Protein AF-A0A918MFJ0-F1 (afdb_monomer)

Structure (mmCIF, N/CA/C/O backbone):
data_AF-A0A918MFJ0-F1
#
_entry.id   AF-A0A918MFJ0-F1
#
loop_
_atom_site.group_PDB
_atom_site.id
_atom_site.type_symbol
_atom_site.label_atom_id
_atom_site.label_alt_id
_atom_site.label_comp_id
_atom_site.label_asym_id
_atom_site.label_entity_id
_atom_site.label_seq_id
_atom_site.pdbx_PDB_ins_code
_atom_site.Cartn_x
_atom_site.Cartn_y
_atom_site.Cartn_z
_atom_site.occupancy
_atom_site.B_iso_or_equiv
_atom_site.auth_seq_id
_atom_site.auth_comp_id
_atom_site.auth_asym_id
_atom_site.auth_atom_id
_atom_site.pdbx_PDB_model_num
ATOM 1 N N . MET A 1 1 ? -6.366 -0.861 -4.813 1.00 78.69 1 MET A N 1
ATOM 2 C CA . MET A 1 1 ? -4.993 -0.607 -5.307 1.00 78.69 1 MET A CA 1
ATOM 3 C C . MET A 1 1 ? -4.973 0.609 -6.221 1.00 78.69 1 MET A C 1
ATOM 5 O O . MET A 1 1 ? -5.954 0.840 -6.922 1.00 78.69 1 MET A O 1
ATOM 9 N N . LEU A 1 2 ? -3.880 1.378 -6.210 1.00 81.62 2 LEU A N 1
ATOM 10 C CA . LEU A 1 2 ? -3.675 2.501 -7.132 1.00 81.62 2 LEU A CA 1
ATOM 11 C C . LEU A 1 2 ? -3.249 1.986 -8.513 1.00 81.62 2 LEU A C 1
ATOM 13 O O . LEU A 1 2 ? -2.494 1.024 -8.611 1.00 81.62 2 LEU A O 1
ATOM 17 N N . LYS A 1 3 ? -3.716 2.637 -9.582 1.00 83.88 3 LYS A N 1
ATOM 18 C CA . LYS A 1 3 ? -3.255 2.356 -10.949 1.00 83.88 3 LYS A CA 1
ATOM 19 C C . LYS A 1 3 ? -1.972 3.139 -11.210 1.00 83.88 3 LYS A C 1
ATOM 21 O O . LYS A 1 3 ? -2.021 4.366 -11.317 1.00 83.88 3 LYS A O 1
ATOM 26 N N . THR A 1 4 ? -0.851 2.435 -11.319 1.00 83.06 4 THR A N 1
ATOM 27 C CA . THR A 1 4 ? 0.476 3.009 -11.569 1.00 83.06 4 THR A CA 1
ATOM 28 C C . THR A 1 4 ? 1.122 2.372 -12.805 1.00 83.06 4 THR A C 1
ATOM 30 O O . THR A 1 4 ? 0.832 1.221 -13.137 1.00 83.06 4 THR A O 1
ATOM 33 N N . PRO A 1 5 ? 1.961 3.114 -13.549 1.00 84.44 5 PRO A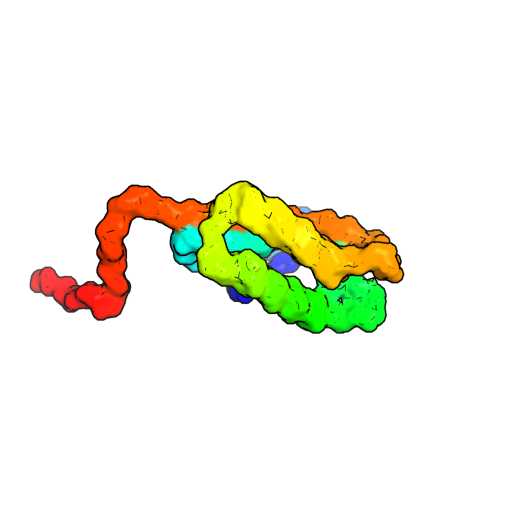 N 1
ATOM 34 C CA . PRO A 1 5 ? 2.731 2.555 -14.647 1.00 84.44 5 PRO A CA 1
ATOM 35 C C . PRO A 1 5 ? 3.782 1.580 -14.111 1.00 84.44 5 PRO A C 1
ATOM 37 O O . PRO A 1 5 ? 4.475 1.878 -13.143 1.00 84.44 5 PRO A O 1
ATOM 40 N N . VAL A 1 6 ? 3.932 0.442 -14.787 1.00 84.06 6 VAL A N 1
ATOM 41 C CA . VAL A 1 6 ? 5.018 -0.509 -14.515 1.00 84.06 6 VAL A CA 1
ATOM 42 C C . VAL A 1 6 ? 6.337 0.075 -15.031 1.00 84.06 6 VAL A C 1
ATOM 44 O O . VAL A 1 6 ? 6.368 0.695 -16.104 1.00 84.06 6 VAL A O 1
ATOM 47 N N . GLY A 1 7 ? 7.403 -0.111 -14.255 1.00 84.12 7 GLY A N 1
ATOM 48 C CA . GLY A 1 7 ? 8.772 0.289 -14.572 1.00 84.12 7 GLY A CA 1
ATOM 49 C C . GLY A 1 7 ? 9.765 -0.826 -14.245 1.00 84.12 7 GLY A C 1
ATOM 50 O O . GLY A 1 7 ? 9.402 -1.821 -13.621 1.00 84.12 7 GLY A O 1
ATOM 51 N N . VAL A 1 8 ? 11.009 -0.661 -14.693 1.00 87.00 8 VAL A N 1
ATOM 52 C CA . VAL A 1 8 ? 12.111 -1.592 -14.400 1.00 87.00 8 VAL A CA 1
ATOM 53 C C . VAL A 1 8 ? 12.868 -1.161 -13.139 1.00 87.00 8 VAL A C 1
ATOM 55 O O . VAL A 1 8 ? 12.852 0.030 -12.817 1.00 87.00 8 VAL A O 1
ATOM 58 N N . PRO A 1 9 ? 13.554 -2.079 -12.434 1.00 86.19 9 PRO A N 1
ATOM 59 C CA . PRO A 1 9 ? 14.449 -1.715 -11.341 1.00 86.19 9 PRO A CA 1
ATOM 60 C C . PRO A 1 9 ? 15.539 -0.722 -11.765 1.00 86.19 9 PRO A C 1
ATOM 62 O O . PRO A 1 9 ? 15.950 -0.655 -12.928 1.00 86.19 9 PRO A O 1
ATOM 65 N N . LEU A 1 10 ? 16.039 0.043 -10.794 1.00 85.31 10 LEU A N 1
ATOM 66 C CA . LEU A 1 10 ? 17.189 0.923 -10.998 1.00 85.31 10 LEU A CA 1
ATOM 67 C C . LEU A 1 10 ? 18.410 0.098 -11.445 1.00 85.31 10 LEU A C 1
ATOM 69 O O . LEU A 1 10 ? 18.631 -1.005 -10.958 1.00 85.31 10 LEU A O 1
ATOM 73 N N . GLY A 1 11 ? 19.203 0.635 -12.375 1.00 81.88 11 GLY A N 1
ATOM 74 C CA . GLY A 1 11 ? 20.403 -0.033 -12.901 1.00 81.88 11 GLY A CA 1
ATOM 75 C C . GLY A 1 11 ? 20.175 -0.971 -14.093 1.00 81.88 11 GLY A C 1
ATOM 76 O O . GLY A 1 11 ? 21.149 -1.431 -14.676 1.00 81.88 11 GLY A O 1
ATOM 77 N N . VAL A 1 12 ? 18.922 -1.215 -14.501 1.00 83.12 12 VAL A N 1
ATOM 78 C CA . VAL A 1 12 ? 18.598 -2.012 -15.706 1.00 83.12 12 VAL A CA 1
ATOM 79 C C . VAL A 1 12 ? 18.775 -1.214 -17.004 1.00 83.12 12 VAL A C 1
ATOM 81 O O . VAL A 1 12 ? 19.042 -1.789 -18.055 1.00 83.12 12 VAL A O 1
ATOM 84 N N . ASN A 1 13 ? 18.620 0.110 -16.949 1.00 80.81 13 ASN A N 1
ATOM 85 C CA . ASN A 1 13 ? 18.749 0.964 -18.129 1.00 80.81 13 ASN A CA 1
ATOM 86 C C . ASN A 1 13 ? 20.221 1.109 -18.543 1.00 80.81 13 ASN A C 1
ATOM 88 O O . ASN A 1 13 ? 21.064 1.460 -17.718 1.00 80.81 13 ASN A O 1
ATOM 92 N N . ASP A 1 14 ? 20.504 0.880 -19.827 1.00 74.62 14 ASP A N 1
ATOM 93 C CA . ASP A 1 14 ? 21.848 0.962 -20.394 1.00 74.62 14 ASP A CA 1
ATOM 94 C C . ASP A 1 14 ? 22.298 2.436 -20.509 1.00 74.62 14 ASP A C 1
ATOM 96 O O . ASP A 1 14 ? 21.574 3.251 -21.100 1.00 74.62 14 ASP A O 1
ATOM 100 N N . PRO A 1 15 ? 23.491 2.810 -20.000 1.00 63.31 15 PRO A N 1
ATOM 101 C CA . PRO A 1 15 ? 24.072 4.135 -20.224 1.00 63.31 15 PRO A CA 1
ATOM 102 C C . PRO A 1 15 ? 24.272 4.496 -21.709 1.00 63.31 15 PRO A C 1
ATOM 104 O O . PRO A 1 15 ? 24.341 5.681 -22.032 1.00 63.31 15 PRO A O 1
ATOM 107 N N . CYS A 1 16 ? 24.326 3.521 -22.624 1.00 68.88 16 CYS A N 1
ATOM 108 C CA . CYS A 1 16 ? 24.401 3.731 -24.073 1.00 68.88 16 CYS A CA 1
ATOM 109 C C . CYS A 1 16 ? 23.048 4.057 -24.743 1.00 68.88 16 CYS A C 1
ATOM 111 O O . CYS A 1 16 ? 23.003 4.229 -25.961 1.00 68.88 16 CYS A O 1
ATOM 113 N N . GLY A 1 17 ? 21.963 4.221 -23.974 1.00 57.59 17 GLY A N 1
ATOM 114 C CA . GLY A 1 17 ? 20.736 4.887 -24.437 1.00 57.59 17 GLY A CA 1
ATOM 115 C C . GLY A 1 17 ? 19.527 3.984 -24.695 1.00 57.59 17 GLY A C 1
ATOM 116 O O . GLY A 1 17 ? 18.478 4.486 -25.096 1.00 57.59 17 GLY A O 1
ATOM 117 N N . ALA A 1 18 ? 19.625 2.679 -24.432 1.00 66.88 18 ALA A N 1
ATOM 118 C CA . ALA A 1 18 ? 18.471 1.783 -24.411 1.00 66.88 18 ALA A CA 1
ATOM 119 C C . ALA A 1 18 ? 17.943 1.658 -22.971 1.00 66.88 18 ALA A C 1
ATOM 121 O O . ALA A 1 18 ? 18.538 0.989 -22.129 1.00 66.88 18 ALA A O 1
ATOM 122 N N . GLY A 1 19 ? 16.824 2.318 -22.664 1.00 72.44 19 GLY A N 1
ATOM 123 C CA . GLY A 1 19 ? 16.239 2.273 -21.325 1.00 72.44 19 GLY A CA 1
ATOM 124 C C . GLY A 1 19 ? 14.738 2.536 -21.306 1.00 72.44 19 GLY A C 1
ATOM 125 O O . GLY A 1 19 ? 14.198 3.244 -22.155 1.00 72.44 19 GLY A O 1
ATOM 126 N N . VAL A 1 20 ? 14.058 1.965 -20.315 1.00 80.88 20 VAL A N 1
ATOM 127 C CA . VAL A 1 20 ? 12.644 2.232 -20.040 1.00 80.88 20 VAL A CA 1
ATOM 128 C C . VAL A 1 20 ? 12.555 3.493 -19.173 1.00 80.88 20 VAL A C 1
ATOM 130 O O . VAL A 1 20 ? 13.172 3.537 -18.104 1.00 80.88 20 VAL A O 1
ATOM 133 N N . PRO A 1 21 ? 11.805 4.533 -19.584 1.00 82.00 21 PRO A N 1
ATOM 134 C CA . PRO A 1 21 ? 11.690 5.752 -18.795 1.00 82.00 21 PRO A CA 1
ATOM 135 C C . PRO A 1 21 ? 10.927 5.496 -17.491 1.00 82.00 21 PRO A C 1
ATOM 137 O O . PRO A 1 21 ? 9.874 4.851 -17.487 1.00 82.00 21 PRO A O 1
ATOM 140 N N . PHE A 1 22 ? 11.415 6.070 -16.390 1.00 85.75 22 PHE A N 1
ATOM 141 C CA . PHE A 1 22 ? 10.664 6.127 -15.138 1.00 85.75 22 PHE A CA 1
ATOM 142 C C . PHE A 1 22 ? 9.490 7.089 -15.300 1.00 85.75 22 PHE A C 1
ATOM 144 O O . PHE A 1 22 ? 9.671 8.269 -15.599 1.00 85.75 22 PHE A O 1
ATOM 151 N N . ARG A 1 23 ? 8.269 6.577 -15.132 1.00 88.06 23 ARG A N 1
ATOM 152 C CA . ARG A 1 23 ? 7.040 7.359 -15.289 1.00 88.06 23 ARG A CA 1
ATOM 153 C C . ARG A 1 23 ? 6.436 7.681 -13.936 1.00 88.06 23 ARG A C 1
ATOM 155 O O . ARG A 1 23 ? 6.288 6.806 -13.091 1.00 88.06 23 ARG A O 1
ATOM 162 N N . GLN A 1 24 ? 6.013 8.926 -13.783 1.00 89.31 24 GLN A N 1
ATOM 163 C CA . GLN A 1 24 ? 5.226 9.359 -12.640 1.00 89.31 24 GLN A CA 1
ATOM 164 C C . GLN A 1 24 ? 3.739 9.063 -12.873 1.00 89.31 24 GLN A C 1
ATOM 166 O O . GLN A 1 24 ? 3.237 9.185 -13.991 1.00 89.31 24 GLN A O 1
ATOM 171 N N . ALA A 1 25 ? 3.026 8.720 -11.801 1.00 89.12 25 ALA A N 1
ATOM 172 C CA . ALA A 1 25 ? 1.570 8.730 -11.760 1.00 89.12 25 ALA A CA 1
ATOM 173 C C . ALA A 1 25 ? 1.082 9.668 -10.661 1.00 89.12 25 ALA A C 1
ATOM 175 O O . ALA A 1 25 ? 1.698 9.785 -9.603 1.00 89.12 25 ALA A O 1
ATOM 176 N N . THR A 1 26 ? -0.054 10.305 -10.912 1.00 91.38 26 THR A N 1
ATOM 177 C CA . THR A 1 26 ? -0.744 11.148 -9.940 1.00 91.38 26 THR A CA 1
ATOM 178 C C . THR A 1 26 ? -2.185 10.674 -9.855 1.00 91.38 26 THR A C 1
ATOM 180 O O . THR A 1 26 ? -2.830 10.459 -10.879 1.00 91.38 26 THR A O 1
ATOM 183 N N . GLN A 1 27 ? -2.671 10.468 -8.633 1.00 89.75 27 GLN A N 1
ATOM 184 C CA . GLN A 1 27 ? -4.037 10.036 -8.359 1.00 89.75 27 GLN A CA 1
ATOM 185 C C . GLN A 1 27 ? -4.627 10.930 -7.268 1.00 89.75 27 GLN A C 1
ATOM 187 O O . GLN A 1 27 ? -3.933 11.203 -6.284 1.00 89.75 27 GLN A O 1
ATOM 192 N N . PRO A 1 28 ? -5.880 11.394 -7.413 1.00 89.50 28 PRO A N 1
ATOM 193 C CA . PRO A 1 28 ? -6.556 12.088 -6.330 1.00 89.50 28 PRO A CA 1
ATOM 194 C C . PRO A 1 28 ? -6.778 11.112 -5.172 1.00 89.50 28 PRO A C 1
ATOM 196 O O . PRO A 1 28 ? -7.257 9.995 -5.376 1.00 89.50 28 PRO A O 1
ATOM 199 N N . VAL A 1 29 ? -6.442 11.538 -3.955 1.00 87.88 29 VAL A N 1
ATOM 200 C CA . VAL A 1 29 ? -6.685 10.756 -2.739 1.00 87.88 29 VAL A CA 1
ATOM 201 C C . VAL A 1 29 ? -7.649 11.538 -1.846 1.00 87.88 29 VAL A C 1
ATOM 203 O O . VAL A 1 29 ? -7.352 12.688 -1.514 1.00 87.88 29 VAL A O 1
ATOM 206 N N . PRO A 1 30 ? -8.806 10.963 -1.469 1.00 88.25 30 PRO A N 1
ATOM 207 C CA . PRO A 1 30 ? -9.757 11.641 -0.597 1.00 88.25 30 PRO A CA 1
ATOM 208 C C . PRO A 1 30 ? -9.134 11.994 0.761 1.00 88.25 30 PRO A C 1
ATOM 210 O O . PRO A 1 30 ? -8.334 11.210 1.287 1.00 88.25 30 PRO A O 1
ATOM 213 N N . PRO A 1 31 ? -9.518 13.118 1.383 1.00 88.81 31 PRO A N 1
ATOM 214 C CA . PRO A 1 31 ? -9.110 13.404 2.749 1.00 88.81 31 PRO A CA 1
ATOM 215 C C . PRO A 1 31 ? -9.557 12.316 3.728 1.00 88.81 31 PRO A C 1
ATOM 217 O O . PRO A 1 31 ? -10.589 11.680 3.522 1.00 88.81 31 PRO A O 1
ATOM 220 N N . GLY A 1 32 ? -8.781 12.095 4.789 1.00 88.19 32 GLY A N 1
ATOM 221 C CA . GLY A 1 32 ? -9.046 11.021 5.750 1.00 88.19 32 GLY A CA 1
ATOM 222 C C . GLY A 1 32 ? -8.655 9.623 5.263 1.00 88.19 32 GLY A C 1
ATOM 223 O O . GLY A 1 32 ? -8.826 8.666 6.010 1.00 88.19 32 GLY A O 1
ATOM 224 N N . SER A 1 33 ? -8.132 9.484 4.039 1.00 90.19 33 SER A N 1
ATOM 225 C CA . SER A 1 33 ? -7.620 8.201 3.544 1.00 90.19 33 SER A CA 1
ATOM 226 C C . SER A 1 33 ? -6.291 7.834 4.201 1.00 90.19 33 SER A C 1
ATOM 228 O O . SER A 1 33 ? -5.501 8.707 4.557 1.00 90.19 33 SER A O 1
ATOM 230 N N . THR A 1 34 ? -5.996 6.538 4.248 1.00 92.75 34 THR A N 1
ATOM 231 C CA . THR A 1 34 ? -4.677 6.015 4.622 1.00 92.75 34 THR A CA 1
ATOM 232 C C . THR A 1 34 ? -4.018 5.371 3.407 1.00 92.75 34 THR A C 1
ATOM 234 O O . THR A 1 34 ? -4.635 4.556 2.721 1.00 92.75 34 THR A O 1
ATOM 237 N N . LEU A 1 35 ? -2.760 5.721 3.143 1.00 92.81 35 LEU A N 1
ATOM 238 C CA . LEU A 1 35 ? -1.927 5.091 2.124 1.00 92.81 35 LEU A CA 1
ATOM 239 C C . LEU A 1 35 ? -1.011 4.052 2.779 1.00 92.81 35 LEU A C 1
ATOM 241 O O . LEU A 1 35 ? -0.299 4.378 3.723 1.00 92.81 35 LEU A O 1
ATOM 245 N N . ALA A 1 36 ? -1.017 2.827 2.254 1.00 94.25 36 ALA A N 1
ATOM 246 C CA . ALA A 1 36 ? -0.098 1.765 2.649 1.00 94.25 36 ALA A CA 1
ATOM 247 C C . ALA A 1 36 ? 0.923 1.513 1.532 1.00 94.25 36 ALA A C 1
ATOM 249 O O . ALA A 1 36 ? 0.541 1.283 0.382 1.00 94.25 36 ALA A O 1
ATOM 250 N N . ILE A 1 37 ? 2.208 1.559 1.876 1.00 93.81 37 ILE A N 1
ATOM 251 C CA . ILE A 1 37 ? 3.342 1.258 0.996 1.00 93.81 37 ILE A CA 1
ATOM 252 C C . ILE A 1 37 ? 4.114 0.114 1.644 1.00 93.81 37 ILE A C 1
ATOM 254 O O . ILE A 1 37 ? 4.421 0.180 2.832 1.00 93.81 37 ILE A O 1
ATOM 258 N N . TYR A 1 38 ? 4.402 -0.937 0.884 1.00 93.81 38 TYR A N 1
ATOM 259 C CA . TYR A 1 38 ? 5.041 -2.140 1.403 1.00 93.81 38 TYR A CA 1
ATOM 260 C C . TYR A 1 38 ? 6.019 -2.740 0.392 1.00 93.81 38 TYR A C 1
ATOM 262 O O . TYR A 1 38 ? 5.880 -2.508 -0.811 1.00 93.81 38 TYR A O 1
ATOM 270 N N . THR A 1 39 ? 7.000 -3.492 0.893 1.00 92.25 39 THR A N 1
ATOM 271 C CA . THR A 1 39 ? 7.869 -4.356 0.079 1.00 92.25 39 THR A CA 1
ATOM 272 C C . THR A 1 39 ? 7.216 -5.715 -0.154 1.00 92.25 39 THR A C 1
ATOM 274 O O . THR A 1 39 ? 6.365 -6.152 0.622 1.00 92.25 39 THR A O 1
ATOM 277 N N . ASP A 1 40 ? 7.609 -6.383 -1.233 1.00 90.12 40 ASP A N 1
ATOM 278 C CA . ASP A 1 40 ? 7.181 -7.741 -1.585 1.00 90.12 40 ASP A CA 1
ATOM 279 C C . ASP A 1 40 ? 7.380 -8.746 -0.445 1.00 90.12 40 ASP A C 1
ATOM 281 O O . ASP A 1 40 ? 6.467 -9.529 -0.200 1.00 90.12 40 ASP A O 1
ATOM 285 N N . GLY A 1 41 ? 8.448 -8.629 0.349 1.00 90.88 41 GLY A N 1
ATOM 286 C CA . GLY A 1 41 ? 8.666 -9.457 1.543 1.00 90.88 41 GLY A CA 1
ATOM 287 C C . GLY A 1 41 ? 7.503 -9.471 2.552 1.00 90.88 41 GLY A C 1
ATOM 288 O O . GLY A 1 41 ? 7.382 -10.405 3.337 1.00 90.88 41 GLY A O 1
ATOM 289 N N . LEU A 1 42 ? 6.595 -8.482 2.537 1.00 90.69 42 LEU A N 1
ATOM 290 C CA . LEU A 1 42 ? 5.383 -8.507 3.373 1.00 90.69 42 LEU A CA 1
ATOM 291 C C . LEU A 1 42 ? 4.339 -9.537 2.897 1.00 90.69 42 LEU A C 1
ATOM 293 O O . LEU A 1 42 ? 3.533 -10.023 3.694 1.00 90.69 42 LEU A O 1
ATOM 297 N N . VAL A 1 43 ? 4.292 -9.811 1.593 1.00 91.00 43 VAL A N 1
ATOM 298 C CA . VAL A 1 43 ? 3.274 -10.658 0.950 1.00 91.00 43 VAL A CA 1
ATOM 299 C C . VAL A 1 43 ? 3.856 -11.941 0.357 1.00 91.00 43 VAL A C 1
ATOM 301 O O . VAL A 1 43 ? 3.124 -12.921 0.216 1.00 91.00 43 VAL A O 1
ATOM 304 N N . GLU A 1 44 ? 5.149 -11.969 0.048 1.00 88.19 44 GLU A N 1
ATOM 305 C CA . GLU A 1 44 ? 5.864 -13.138 -0.451 1.00 88.19 44 GLU A CA 1
ATOM 306 C C . GLU A 1 44 ? 6.189 -14.091 0.696 1.00 88.19 44 GLU A C 1
ATOM 308 O O . GLU A 1 44 ? 7.183 -13.969 1.403 1.00 88.19 44 GLU A O 1
ATOM 313 N N . ARG A 1 45 ? 5.301 -15.072 0.884 1.00 81.88 45 ARG A N 1
ATOM 314 C CA . ARG A 1 45 ? 5.454 -16.110 1.900 1.00 81.88 45 ARG A CA 1
ATOM 315 C C . ARG A 1 45 ? 5.631 -17.485 1.256 1.00 81.88 45 ARG A C 1
ATOM 317 O O . ARG A 1 45 ? 4.771 -17.889 0.463 1.00 81.88 45 ARG A O 1
ATOM 324 N N . PRO A 1 46 ? 6.639 -18.276 1.673 1.00 80.00 46 PRO A N 1
ATOM 325 C CA . PRO A 1 46 ? 6.798 -19.646 1.203 1.00 80.00 46 PRO A CA 1
ATOM 326 C C . PRO A 1 46 ? 5.519 -20.475 1.399 1.00 80.00 46 PRO A C 1
ATOM 328 O O . PRO A 1 46 ? 4.954 -20.544 2.493 1.00 80.00 46 PRO A O 1
ATOM 331 N N . GLY A 1 47 ? 5.048 -21.105 0.321 1.00 81.19 47 GLY A N 1
ATOM 332 C CA . GLY A 1 47 ? 3.870 -21.978 0.339 1.00 81.19 47 GLY A CA 1
ATOM 333 C C . GLY A 1 47 ? 2.511 -21.269 0.314 1.00 81.19 47 GLY A C 1
ATOM 334 O O . GLY A 1 47 ? 1.493 -21.943 0.457 1.00 81.19 47 GLY A O 1
ATOM 335 N N . THR A 1 48 ? 2.459 -19.944 0.122 1.00 83.12 48 THR A N 1
ATOM 336 C CA . THR A 1 48 ? 1.202 -19.194 -0.058 1.00 83.12 48 THR A CA 1
ATOM 337 C C . THR A 1 48 ? 1.212 -18.440 -1.386 1.00 83.12 48 THR A C 1
ATOM 339 O O . THR A 1 48 ? 2.241 -17.912 -1.792 1.00 83.12 48 THR A O 1
ATOM 342 N N . ALA A 1 49 ? 0.068 -18.381 -2.071 1.00 88.38 49 ALA A N 1
ATOM 343 C CA . ALA A 1 49 ? -0.071 -17.555 -3.269 1.00 88.38 49 ALA A CA 1
ATOM 344 C C . ALA A 1 49 ? 0.006 -16.062 -2.910 1.00 88.38 49 ALA A C 1
ATOM 346 O O . ALA A 1 49 ? -0.642 -15.620 -1.954 1.00 88.38 49 ALA A O 1
ATOM 347 N N . ILE A 1 50 ? 0.750 -15.287 -3.701 1.00 88.62 50 ILE A N 1
ATOM 348 C CA . ILE A 1 50 ? 0.960 -13.848 -3.482 1.00 88.62 50 ILE A CA 1
ATOM 349 C C . ILE A 1 50 ? -0.382 -13.108 -3.493 1.00 88.62 50 ILE A C 1
ATOM 351 O O . ILE A 1 50 ? -0.651 -12.270 -2.634 1.00 88.62 50 ILE A O 1
ATOM 355 N N . GLU A 1 51 ? -1.283 -13.477 -4.400 1.00 92.00 51 GLU A N 1
ATOM 356 C CA . GLU A 1 51 ? -2.617 -12.892 -4.521 1.00 92.00 51 GLU A CA 1
ATOM 357 C C . GLU A 1 51 ? -3.437 -13.086 -3.240 1.00 92.00 51 GLU A C 1
ATOM 359 O O . GLU A 1 51 ? -4.113 -12.163 -2.790 1.00 92.00 51 GLU A O 1
ATOM 364 N N . ALA A 1 52 ? -3.333 -14.255 -2.600 1.00 91.06 52 ALA A N 1
ATOM 365 C CA . ALA A 1 52 ? -4.041 -14.540 -1.353 1.00 91.06 52 ALA A CA 1
ATOM 366 C C . ALA A 1 52 ? -3.515 -13.693 -0.179 1.00 91.06 52 ALA A C 1
ATOM 368 O O . ALA A 1 52 ? -4.289 -13.284 0.695 1.00 91.06 52 ALA A O 1
ATOM 369 N N . GLN A 1 53 ? -2.211 -13.404 -0.165 1.00 91.62 53 GLN A N 1
ATOM 370 C CA . GLN A 1 53 ? -1.582 -12.528 0.825 1.00 91.62 53 GLN A CA 1
ATOM 371 C C . GLN A 1 53 ? -1.948 -11.058 0.590 1.00 91.62 53 GLN A C 1
ATOM 373 O O . GLN A 1 53 ? -2.320 -10.370 1.540 1.00 91.62 53 GLN A O 1
ATOM 378 N N . ILE A 1 54 ? -1.958 -10.592 -0.664 1.00 93.56 54 ILE A N 1
ATOM 379 C CA . ILE A 1 54 ? -2.429 -9.244 -1.031 1.00 93.56 54 ILE A CA 1
ATOM 380 C C . ILE A 1 54 ? -3.898 -9.053 -0.632 1.00 93.56 54 ILE A C 1
ATOM 382 O O . ILE A 1 54 ? -4.270 -8.028 -0.060 1.00 93.56 54 ILE A O 1
ATOM 386 N N . ASP A 1 55 ? -4.736 -10.054 -0.877 1.00 93.81 55 ASP A N 1
ATOM 387 C CA . ASP A 1 55 ? -6.136 -10.049 -0.468 1.00 93.81 55 ASP A CA 1
ATOM 388 C C . ASP A 1 55 ? -6.296 -9.969 1.059 1.00 93.81 55 ASP A C 1
ATOM 390 O O . ASP A 1 55 ? -7.169 -9.269 1.579 1.00 93.81 55 ASP A O 1
ATOM 394 N N . THR A 1 56 ? -5.448 -10.682 1.798 1.00 93.25 56 THR A N 1
ATOM 395 C CA . THR A 1 56 ? -5.443 -10.673 3.267 1.00 93.25 56 THR A CA 1
ATOM 396 C C . THR A 1 56 ? -4.977 -9.328 3.817 1.00 93.25 56 THR A C 1
ATOM 398 O O . THR A 1 56 ? -5.618 -8.791 4.724 1.00 93.25 56 THR A O 1
ATOM 401 N N . LEU A 1 57 ? -3.938 -8.736 3.223 1.00 93.69 57 LEU A N 1
ATOM 402 C CA . LEU A 1 57 ? -3.489 -7.371 3.497 1.00 93.69 57 LEU A CA 1
ATOM 403 C C . LEU A 1 57 ? -4.642 -6.376 3.294 1.00 93.69 57 LEU A C 1
ATOM 405 O O . LEU A 1 57 ? -4.958 -5.604 4.200 1.00 93.69 57 LEU A O 1
ATOM 409 N N . ALA A 1 58 ? -5.313 -6.430 2.138 1.00 93.44 58 ALA A N 1
ATOM 410 C CA . ALA A 1 58 ? -6.404 -5.519 1.796 1.00 93.44 58 ALA A CA 1
ATOM 411 C C . ALA A 1 58 ? -7.590 -5.631 2.768 1.00 93.44 58 ALA A C 1
ATOM 413 O O . ALA A 1 58 ? -8.092 -4.613 3.245 1.00 93.44 58 ALA A O 1
ATOM 414 N N . ARG A 1 59 ? -8.009 -6.857 3.113 1.00 94.50 59 ARG A N 1
ATOM 415 C CA . ARG A 1 59 ? -9.087 -7.099 4.090 1.00 94.50 59 ARG A CA 1
ATOM 416 C C . ARG A 1 59 ? -8.724 -6.615 5.492 1.00 94.50 59 ARG A C 1
ATOM 418 O O . ARG A 1 59 ? -9.570 -6.048 6.180 1.00 94.50 59 ARG A O 1
ATOM 425 N N . THR A 1 60 ? -7.480 -6.827 5.913 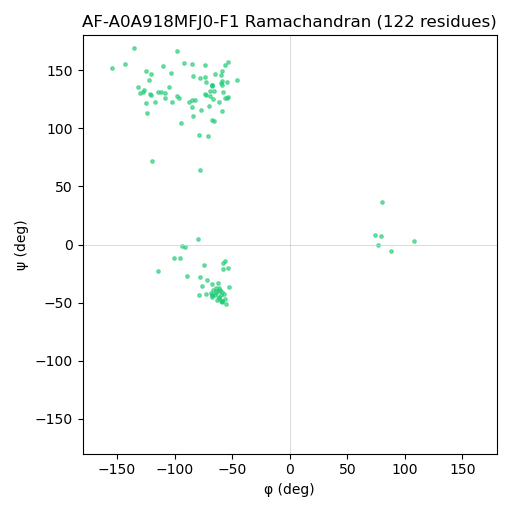1.00 94.38 60 THR A N 1
ATOM 426 C CA . THR A 1 60 ? -7.008 -6.408 7.239 1.00 94.38 60 THR A CA 1
ATOM 427 C C . THR A 1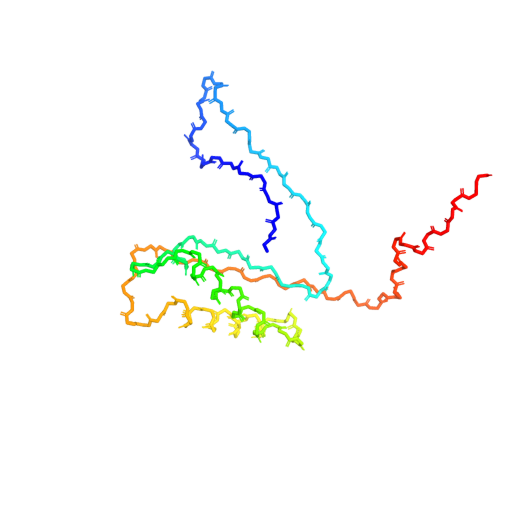 60 ? -6.964 -4.887 7.343 1.00 94.38 60 THR A C 1
ATOM 429 O O . THR A 1 60 ? -7.453 -4.338 8.325 1.00 94.38 60 THR A O 1
ATOM 432 N N . LEU A 1 61 ? -6.463 -4.201 6.309 1.00 93.44 61 LEU A N 1
ATOM 433 C CA . LEU A 1 61 ? -6.486 -2.738 6.221 1.00 93.44 61 LEU A CA 1
ATOM 434 C C . LEU A 1 61 ? -7.912 -2.182 6.275 1.00 93.44 61 LEU A C 1
ATOM 436 O O . LEU A 1 61 ? -8.175 -1.281 7.069 1.00 93.44 61 LEU A O 1
ATOM 440 N N . ASP A 1 62 ? -8.831 -2.730 5.471 1.00 91.94 62 ASP A N 1
ATOM 441 C CA . ASP A 1 62 ? -10.232 -2.292 5.464 1.00 91.94 62 ASP A CA 1
ATOM 442 C C . ASP A 1 62 ? -10.859 -2.459 6.852 1.00 91.94 62 ASP A C 1
ATOM 444 O O . ASP A 1 62 ? -11.399 -1.509 7.410 1.00 91.94 62 ASP A O 1
ATOM 448 N N . SER A 1 63 ? -10.700 -3.633 7.470 1.00 92.19 63 SER A N 1
ATOM 449 C CA . SER A 1 63 ? -11.242 -3.894 8.805 1.00 92.19 63 SER A CA 1
ATOM 450 C C . SER A 1 63 ? -10.622 -3.018 9.895 1.00 92.19 63 SER A C 1
ATOM 452 O O . SER A 1 63 ? -11.328 -2.648 10.833 1.00 92.19 63 SER A O 1
ATOM 454 N N . ALA A 1 64 ? -9.321 -2.734 9.824 1.00 91.62 64 ALA A N 1
ATOM 455 C CA . ALA A 1 64 ? -8.605 -1.994 10.858 1.00 91.62 64 ALA A CA 1
ATOM 456 C C . ALA A 1 64 ? -8.893 -0.492 10.811 1.00 91.62 64 ALA A C 1
ATOM 458 O O . ALA A 1 64 ? -8.978 0.150 11.852 1.00 91.62 64 ALA A O 1
ATOM 459 N N . LEU A 1 65 ? -9.057 0.067 9.611 1.00 89.31 65 LEU A N 1
ATOM 460 C CA . LEU A 1 65 ? -9.198 1.509 9.406 1.00 89.31 65 LEU A CA 1
ATOM 461 C C . LEU A 1 65 ? -10.659 1.966 9.328 1.00 89.31 65 LEU A C 1
ATOM 463 O O . LEU A 1 65 ? -10.943 3.165 9.378 1.00 89.31 65 LEU A O 1
ATOM 467 N N . LYS A 1 66 ? -11.611 1.034 9.212 1.00 87.88 66 LYS A N 1
ATOM 468 C CA . LYS A 1 66 ? -13.031 1.357 9.061 1.00 87.88 66 LYS A CA 1
ATOM 469 C C . LYS A 1 66 ? -13.564 2.180 10.233 1.00 87.88 66 LYS A C 1
ATOM 471 O O . LYS A 1 66 ? -13.688 1.698 11.354 1.00 87.88 66 LYS A O 1
ATOM 476 N N . GLY A 1 67 ? -13.963 3.415 9.932 1.00 81.00 67 GLY A N 1
ATOM 477 C CA . GLY A 1 67 ? -14.580 4.326 10.900 1.00 81.00 67 GLY A CA 1
ATOM 478 C C . GLY A 1 67 ? -13.608 4.926 11.918 1.00 81.00 67 GLY A C 1
ATOM 479 O O . GLY A 1 67 ? -14.058 5.599 12.844 1.00 81.00 67 GLY A O 1
ATOM 480 N N . ILE A 1 68 ? -12.301 4.715 11.749 1.00 83.12 68 ILE A N 1
ATOM 481 C CA . ILE A 1 68 ? -11.264 5.255 12.629 1.00 83.12 68 ILE A CA 1
ATOM 482 C C . ILE A 1 68 ? -10.599 6.454 11.948 1.00 83.12 68 ILE A C 1
ATOM 484 O O . ILE A 1 68 ? -10.516 6.537 10.722 1.00 83.12 68 ILE A O 1
ATOM 488 N N . ARG A 1 69 ? -10.159 7.431 12.743 1.00 82.81 69 ARG A N 1
ATOM 489 C CA . ARG A 1 69 ? -9.364 8.552 12.236 1.00 82.81 69 ARG A CA 1
ATOM 490 C C . ARG A 1 69 ? -7.948 8.078 11.927 1.00 82.81 69 ARG A C 1
ATOM 492 O O . ARG A 1 69 ? -7.388 7.273 12.658 1.00 82.81 69 ARG A O 1
ATOM 499 N N . ALA A 1 70 ? -7.352 8.621 10.872 1.00 84.62 70 ALA A N 1
ATOM 500 C CA . ALA A 1 70 ? -5.961 8.355 10.527 1.00 84.62 70 ALA A CA 1
ATOM 501 C C . ALA A 1 70 ? -4.999 9.165 11.426 1.00 84.62 70 ALA A C 1
ATOM 503 O O . ALA A 1 70 ? -4.316 10.074 10.959 1.00 84.62 70 ALA A O 1
ATOM 504 N N . ASP A 1 71 ? -5.012 8.884 12.732 1.00 88.94 71 ASP A N 1
ATOM 505 C CA . ASP A 1 71 ? -4.057 9.408 13.713 1.00 88.94 71 ASP A CA 1
ATOM 506 C C . ASP A 1 71 ? -2.930 8.406 14.005 1.00 88.94 71 ASP A C 1
ATOM 508 O O . ASP A 1 71 ? -2.999 7.241 13.619 1.00 88.94 71 ASP A O 1
ATOM 512 N N . GLN A 1 72 ? -1.870 8.878 14.667 1.00 89.62 72 GLN A N 1
ATOM 513 C CA . GLN A 1 72 ? -0.657 8.090 14.896 1.00 89.62 72 GLN A CA 1
ATOM 514 C C . GLN A 1 72 ? -0.942 6.761 15.608 1.00 89.62 72 GLN A C 1
ATOM 516 O O . GLN A 1 72 ? -0.478 5.721 15.160 1.00 89.62 72 GLN A O 1
ATOM 521 N N . GLU A 1 73 ? -1.739 6.780 16.678 1.00 92.12 73 GLU A N 1
ATOM 522 C CA . GLU A 1 73 ? -2.044 5.580 17.465 1.00 92.12 73 GLU A CA 1
ATOM 523 C C . GLU A 1 73 ? -2.822 4.545 16.639 1.00 92.12 73 GLU A C 1
ATOM 525 O O . GLU A 1 73 ? -2.530 3.347 16.681 1.00 92.12 73 GLU A O 1
ATOM 530 N N . SER A 1 74 ? -3.786 5.005 15.838 1.00 91.44 74 SER A N 1
ATOM 531 C CA . SER A 1 74 ? -4.570 4.136 14.960 1.00 91.44 74 SER A CA 1
ATOM 532 C C . SER A 1 74 ? -3.714 3.520 13.854 1.00 91.44 74 SER A C 1
ATOM 534 O O . SER A 1 74 ? -3.888 2.342 13.525 1.00 91.44 74 SER A O 1
ATOM 536 N N . LEU A 1 75 ? -2.777 4.289 13.290 1.00 93.75 75 LEU A N 1
ATOM 537 C CA . LEU A 1 75 ? -1.832 3.796 12.288 1.00 93.75 75 LEU A CA 1
ATOM 538 C C . LEU A 1 75 ? -0.854 2.782 12.892 1.00 93.75 75 LEU A C 1
ATOM 540 O O . LEU A 1 75 ? -0.696 1.709 12.315 1.00 93.75 75 LEU A O 1
ATOM 544 N N . ASP A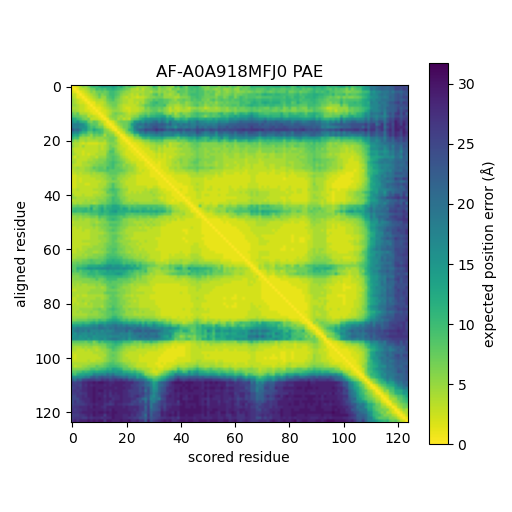 1 76 ? -0.284 3.056 14.067 1.00 94.62 76 ASP A N 1
ATOM 545 C CA . ASP A 1 76 ? 0.638 2.142 14.756 1.00 94.62 76 ASP A CA 1
ATOM 546 C C . ASP A 1 76 ? -0.054 0.812 15.090 1.00 94.62 76 ASP A C 1
ATOM 548 O O . ASP A 1 76 ? 0.442 -0.267 14.762 1.00 94.62 76 ASP A O 1
ATOM 552 N N . ARG A 1 77 ? -1.275 0.869 15.639 1.00 94.25 77 ARG A N 1
ATOM 553 C CA . ARG A 1 77 ? -2.073 -0.334 15.918 1.00 94.25 77 ARG A CA 1
ATOM 554 C C . ARG A 1 77 ? -2.406 -1.119 14.649 1.00 94.25 77 ARG A C 1
ATOM 556 O O . ARG A 1 77 ? -2.437 -2.351 14.674 1.00 94.25 77 ARG A O 1
ATOM 563 N N . THR A 1 78 ? -2.683 -0.419 13.551 1.00 94.94 78 THR A N 1
ATOM 564 C CA . THR A 1 78 ? -2.954 -1.047 12.253 1.00 94.94 78 THR A CA 1
ATOM 565 C C . THR A 1 78 ? -1.701 -1.725 11.708 1.00 94.94 78 THR A C 1
ATOM 567 O O . THR A 1 78 ? -1.789 -2.861 11.246 1.00 94.94 78 THR A O 1
ATOM 570 N N . ALA A 1 79 ? -0.536 -1.080 11.803 1.00 94.81 79 ALA A N 1
ATOM 571 C CA . ALA A 1 79 ? 0.738 -1.661 11.396 1.00 94.81 79 ALA A CA 1
ATOM 572 C C . ALA A 1 79 ? 1.035 -2.945 12.183 1.00 94.81 79 ALA A C 1
ATOM 574 O O . ALA A 1 79 ? 1.265 -3.991 11.577 1.00 94.81 79 ALA A O 1
ATOM 575 N N . ASP A 1 80 ? 0.907 -2.908 13.511 1.00 93.81 80 ASP A N 1
ATOM 576 C CA . ASP A 1 80 ? 1.077 -4.083 14.371 1.00 93.81 80 ASP A CA 1
ATOM 577 C C . ASP A 1 80 ? 0.137 -5.232 13.993 1.00 93.81 80 ASP A C 1
ATOM 579 O O . ASP A 1 80 ? 0.535 -6.400 13.986 1.00 93.81 80 ASP A O 1
ATOM 583 N N . LEU A 1 81 ? -1.127 -4.917 13.695 1.00 94.25 81 LEU A N 1
ATOM 584 C CA . LEU A 1 81 ? -2.109 -5.912 13.280 1.00 94.25 81 LEU A CA 1
ATOM 585 C C . LEU A 1 81 ? -1.734 -6.540 11.933 1.00 94.25 81 LEU A C 1
ATOM 587 O O . LEU A 1 81 ? -1.831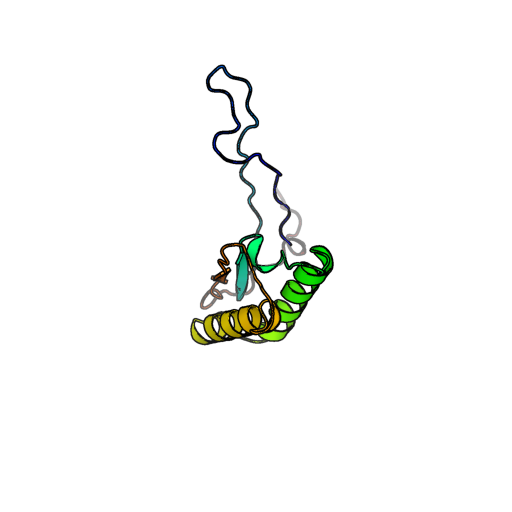 -7.759 11.792 1.00 94.25 81 LEU A O 1
ATOM 591 N N . LEU A 1 82 ? -1.293 -5.739 10.960 1.00 93.69 82 LEU A N 1
ATOM 592 C CA . LEU A 1 82 ? -0.878 -6.227 9.642 1.00 93.69 82 LEU A CA 1
ATOM 593 C C . LEU A 1 82 ? 0.335 -7.143 9.752 1.00 93.69 82 LEU A C 1
ATOM 595 O O . LEU A 1 82 ? 0.297 -8.251 9.222 1.00 93.69 82 LEU A O 1
ATOM 599 N N . ILE A 1 83 ? 1.358 -6.721 10.498 1.00 91.56 83 ILE A N 1
ATOM 600 C CA . ILE A 1 83 ? 2.563 -7.518 10.737 1.00 91.56 83 ILE A CA 1
ATOM 601 C C . ILE A 1 83 ? 2.197 -8.847 11.403 1.00 91.56 83 ILE A C 1
ATOM 603 O O . ILE A 1 83 ? 2.560 -9.900 10.893 1.00 91.56 83 ILE A O 1
ATOM 607 N N . LYS A 1 84 ? 1.393 -8.840 12.474 1.00 91.25 84 LYS A N 1
ATOM 608 C CA . LYS A 1 84 ? 0.965 -10.082 13.150 1.00 91.25 84 LYS A CA 1
ATOM 609 C C . LYS A 1 84 ? 0.133 -11.007 12.258 1.00 91.25 84 LYS A C 1
ATOM 611 O O . LYS A 1 84 ? 0.198 -12.223 12.421 1.00 91.25 84 LYS A O 1
ATOM 616 N N . THR A 1 85 ? -0.669 -10.442 11.356 1.00 91.25 85 THR A N 1
ATOM 617 C CA . THR A 1 85 ? -1.570 -11.208 10.482 1.00 91.25 85 THR A CA 1
ATOM 618 C C . THR A 1 85 ? -0.821 -11.830 9.304 1.00 91.25 85 THR A C 1
ATOM 620 O O . THR A 1 85 ? -1.054 -12.992 8.977 1.00 91.25 85 THR A O 1
ATOM 623 N N . LEU A 1 86 ? 0.080 -11.072 8.674 1.00 88.75 86 LEU A N 1
ATOM 624 C CA . LEU A 1 86 ? 0.792 -11.482 7.458 1.00 88.75 86 LEU A CA 1
ATOM 625 C C . LEU A 1 86 ? 2.095 -12.227 7.753 1.00 88.75 86 LEU A C 1
ATOM 627 O O . LEU A 1 86 ? 2.482 -13.101 6.975 1.00 88.75 86 LEU A O 1
ATOM 631 N N . LEU A 1 87 ? 2.704 -11.958 8.913 1.00 86.75 87 LEU A N 1
ATOM 632 C CA . LEU A 1 87 ? 3.928 -12.593 9.399 1.00 86.75 87 LEU A CA 1
ATOM 633 C C . LEU A 1 87 ? 3.684 -13.315 10.737 1.00 86.75 87 LEU A C 1
ATOM 635 O O . LEU A 1 87 ? 4.134 -12.859 11.793 1.00 86.75 87 LEU A O 1
ATOM 639 N N . PRO A 1 88 ? 2.969 -14.456 10.748 1.00 78.25 88 PRO A N 1
ATOM 640 C CA . PRO A 1 88 ? 2.845 -15.250 11.961 1.00 78.25 88 PRO A CA 1
ATOM 641 C C . PRO A 1 88 ? 4.231 -15.699 12.430 1.00 78.25 88 PRO A C 1
ATOM 643 O O . PRO A 1 88 ? 5.032 -16.158 11.620 1.00 78.25 88 PRO A O 1
ATOM 646 N N . ALA A 1 89 ? 4.485 -15.663 13.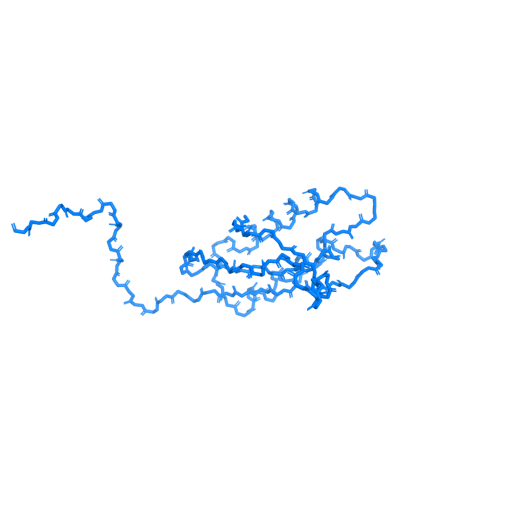739 1.00 69.88 89 ALA A N 1
ATOM 647 C CA . ALA A 1 89 ? 5.782 -16.013 14.338 1.00 69.88 89 ALA A CA 1
ATOM 648 C C . ALA A 1 89 ? 6.300 -17.429 13.996 1.00 69.88 89 ALA A C 1
ATOM 650 O O . ALA A 1 89 ? 7.458 -17.747 14.239 1.00 69.88 89 ALA A O 1
ATOM 651 N N . THR A 1 90 ? 5.442 -18.295 13.454 1.00 66.06 90 THR A N 1
ATOM 652 C CA . THR A 1 90 ? 5.772 -19.659 13.026 1.00 66.06 90 THR A CA 1
ATOM 653 C C . THR A 1 90 ? 6.213 -19.755 11.562 1.00 66.06 90 THR A C 1
ATOM 655 O O . THR A 1 90 ? 6.469 -20.858 11.086 1.00 66.06 90 THR A O 1
ATOM 658 N N . ALA A 1 91 ? 6.214 -18.651 10.813 1.00 65.88 91 ALA A N 1
ATOM 659 C CA . ALA A 1 91 ? 6.567 -18.621 9.400 1.00 65.88 91 ALA A CA 1
ATOM 660 C C . ALA A 1 91 ? 8.033 -18.217 9.216 1.00 65.88 91 ALA A C 1
ATOM 662 O O . ALA A 1 91 ? 8.443 -17.154 9.675 1.00 65.88 91 ALA A O 1
ATOM 663 N N . THR A 1 92 ? 8.802 -19.031 8.498 1.00 67.19 92 THR A N 1
ATOM 664 C CA . THR A 1 92 ? 10.095 -18.618 7.946 1.00 67.19 92 THR A CA 1
ATOM 665 C C . THR A 1 92 ? 9.854 -17.547 6.880 1.00 67.19 92 THR A C 1
ATOM 667 O O . THR A 1 92 ? 9.048 -17.764 5.972 1.00 67.19 92 THR A O 1
ATOM 670 N N . HIS A 1 93 ? 10.507 -16.396 7.023 1.00 69.56 93 HIS A N 1
ATOM 671 C CA . HIS A 1 93 ? 10.593 -15.346 6.006 1.00 69.56 93 HIS A CA 1
ATOM 672 C C . HIS A 1 93 ? 12.064 -15.132 5.685 1.00 69.56 93 HIS A C 1
ATOM 674 O O . HIS A 1 93 ? 12.861 -14.956 6.607 1.00 69.56 93 HIS A O 1
ATOM 680 N N . ASP A 1 94 ? 12.387 -15.161 4.396 1.00 71.69 94 ASP A N 1
ATOM 681 C CA . ASP A 1 94 ? 13.758 -15.006 3.909 1.00 71.69 94 ASP A CA 1
ATOM 682 C C . ASP A 1 94 ? 14.038 -13.581 3.390 1.00 71.69 94 ASP A C 1
ATOM 684 O O . ASP A 1 94 ? 15.203 -13.230 3.219 1.00 71.69 94 ASP A O 1
ATOM 688 N N . ASP A 1 95 ? 13.000 -12.749 3.211 1.00 82.19 95 ASP A N 1
ATOM 689 C CA . ASP A 1 95 ? 13.099 -11.388 2.664 1.00 82.19 95 ASP A CA 1
ATOM 690 C C . ASP A 1 95 ? 12.828 -10.280 3.693 1.00 82.19 95 ASP A C 1
ATOM 692 O O . ASP A 1 95 ? 12.086 -10.447 4.668 1.00 82.19 95 ASP A O 1
ATOM 696 N N . ASP A 1 96 ? 13.407 -9.104 3.435 1.00 88.94 96 ASP A N 1
ATOM 697 C CA . ASP A 1 96 ? 13.236 -7.911 4.259 1.00 88.94 96 ASP A CA 1
ATOM 698 C C . ASP A 1 96 ? 11.811 -7.343 4.156 1.00 88.94 96 ASP A C 1
ATOM 700 O O . ASP A 1 96 ? 11.298 -7.009 3.080 1.00 88.94 96 ASP A O 1
ATOM 704 N N . VAL A 1 97 ? 11.181 -7.137 5.314 1.00 90.62 97 VAL A N 1
ATOM 705 C CA . VAL A 1 97 ? 9.828 -6.583 5.389 1.00 90.62 97 VAL A CA 1
ATOM 706 C C . VAL A 1 97 ? 9.856 -5.117 5.782 1.00 90.62 97 VAL A C 1
ATOM 708 O O . VAL A 1 97 ? 10.312 -4.752 6.864 1.00 90.62 97 VAL A O 1
ATOM 711 N N . THR A 1 98 ? 9.278 -4.271 4.930 1.00 92.50 98 THR A N 1
ATOM 712 C CA . THR A 1 98 ? 9.013 -2.864 5.236 1.00 92.50 98 THR A CA 1
ATOM 713 C C . THR A 1 98 ? 7.545 -2.534 4.990 1.00 92.50 98 THR A C 1
ATOM 715 O O . THR A 1 98 ? 6.992 -2.853 3.939 1.00 92.50 98 THR A O 1
ATOM 718 N N . LEU A 1 99 ? 6.925 -1.849 5.954 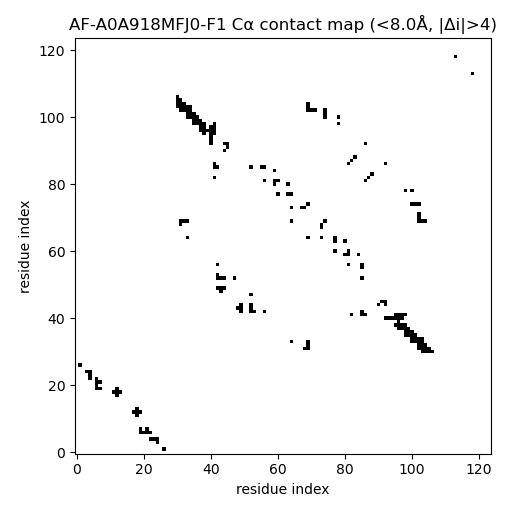1.00 94.88 99 LEU A N 1
ATOM 719 C CA . LEU A 1 99 ? 5.573 -1.304 5.862 1.00 94.88 99 LEU A CA 1
ATOM 720 C C . LEU A 1 99 ? 5.585 0.167 6.284 1.00 94.88 99 LEU A C 1
ATOM 722 O O . LEU A 1 99 ? 6.074 0.510 7.357 1.00 94.88 99 LEU A O 1
ATOM 726 N N . LEU A 1 100 ? 4.991 1.024 5.457 1.00 95.44 100 LEU A N 1
ATOM 727 C CA . LEU A 1 100 ? 4.781 2.440 5.729 1.00 95.44 100 LEU A CA 1
ATOM 728 C C . LEU A 1 100 ? 3.296 2.778 5.574 1.00 95.44 100 LEU A C 1
ATOM 730 O O . LEU A 1 100 ? 2.720 2.603 4.498 1.00 95.44 100 LEU A O 1
ATOM 734 N N . LEU A 1 101 ? 2.692 3.293 6.646 1.00 95.38 101 LEU A N 1
ATOM 735 C CA . LEU A 1 101 ? 1.325 3.809 6.650 1.00 95.38 101 LEU A CA 1
ATOM 736 C C . LEU A 1 101 ? 1.342 5.335 6.754 1.00 95.38 101 LEU A C 1
ATOM 738 O O . LEU A 1 101 ? 2.000 5.899 7.624 1.00 95.38 101 LEU A O 1
ATOM 742 N N . ILE A 1 102 ? 0.601 6.005 5.874 1.00 94.00 102 ILE A N 1
ATOM 743 C CA . ILE A 1 102 ? 0.495 7.466 5.832 1.00 94.00 102 ILE A CA 1
ATOM 744 C C . ILE A 1 102 ? -0.978 7.843 5.941 1.00 94.00 102 ILE A C 1
ATOM 746 O O . ILE A 1 102 ? -1.762 7.573 5.032 1.00 94.00 102 ILE A O 1
ATOM 750 N N . GLY A 1 103 ? -1.350 8.488 7.044 1.00 92.75 103 GLY A N 1
ATOM 751 C CA . GLY A 1 103 ? -2.678 9.065 7.225 1.00 92.75 103 GLY A CA 1
ATOM 752 C C . GLY A 1 103 ? -2.785 10.436 6.570 1.00 92.75 103 GLY A C 1
ATOM 753 O O . GLY A 1 103 ? -2.006 11.337 6.881 1.00 92.75 103 GLY A O 1
ATOM 754 N N . LEU A 1 104 ? -3.760 10.621 5.680 1.00 90.69 104 LEU A N 1
ATOM 755 C CA . LEU A 1 104 ? -4.069 11.933 5.124 1.00 90.69 104 LEU A CA 1
ATOM 756 C C . LEU A 1 104 ? -5.066 12.652 6.033 1.00 90.69 104 LEU A C 1
ATOM 758 O O . LEU A 1 104 ? -6.165 12.143 6.267 1.00 90.69 104 LEU A O 1
ATOM 762 N N . PRO A 1 105 ? -4.731 13.848 6.539 1.00 84.38 105 PRO A N 1
ATOM 763 C CA . PRO A 1 105 ? -5.593 14.552 7.470 1.00 84.38 105 PRO A CA 1
ATOM 764 C C . PRO A 1 105 ? -6.911 14.953 6.805 1.00 84.38 105 PRO A C 1
ATOM 766 O O . PRO A 1 105 ? -6.968 15.303 5.624 1.00 84.38 105 PRO A O 1
ATOM 769 N N . MET A 1 106 ? -7.981 14.962 7.596 1.00 83.56 106 MET A N 1
ATOM 770 C CA . MET A 1 106 ? -9.207 15.650 7.205 1.00 83.56 106 MET A CA 1
ATOM 771 C C . MET A 1 106 ? -8.949 17.165 7.235 1.00 83.56 106 MET A C 1
ATOM 773 O O . MET A 1 106 ? -8.409 17.655 8.234 1.00 83.56 106 MET A O 1
ATOM 777 N N . PRO A 1 107 ? -9.321 17.932 6.193 1.00 77.56 107 PRO A N 1
ATOM 778 C CA . PRO A 1 107 ? -9.228 19.382 6.230 1.00 77.56 107 PRO A CA 1
ATOM 779 C C . PRO A 1 107 ? -10.020 19.910 7.428 1.00 77.56 107 PRO A C 1
ATOM 781 O O . PRO A 1 107 ? -11.199 19.601 7.613 1.00 77.56 107 PRO A O 1
ATOM 784 N N . LYS A 1 108 ? -9.365 20.712 8.272 1.00 62.69 108 LYS A N 1
ATOM 785 C CA . LYS A 1 108 ? -10.041 21.426 9.358 1.00 62.69 108 LYS A CA 1
ATOM 786 C C . LYS A 1 108 ? -10.958 22.485 8.736 1.00 62.69 108 LYS A C 1
ATOM 788 O O . LYS A 1 108 ? -10.475 23.498 8.247 1.00 62.69 108 LYS A O 1
ATOM 793 N N . GLY A 1 109 ? -12.271 22.253 8.780 1.00 65.56 109 GLY A N 1
ATOM 794 C CA . GLY A 1 109 ? -13.284 23.285 8.529 1.00 65.56 109 GLY A CA 1
ATOM 795 C C . GLY A 1 109 ? -13.588 23.624 7.064 1.00 65.56 109 GLY A C 1
ATOM 796 O O . GLY A 1 109 ? -13.861 24.784 6.774 1.00 65.56 109 GLY A O 1
ATOM 797 N N . SER A 1 110 ? -13.580 22.666 6.134 1.00 49.16 110 SER A N 1
ATOM 798 C CA . SER A 1 110 ? -14.085 22.916 4.775 1.00 49.16 110 SER A CA 1
ATOM 799 C C . SER A 1 110 ? -15.604 22.726 4.710 1.00 49.16 110 SER A C 1
ATOM 801 O O . SER A 1 110 ? -16.100 21.618 4.921 1.00 49.16 110 SER A O 1
ATOM 803 N N . ASN A 1 111 ? -16.332 23.793 4.367 1.00 54.62 111 ASN A N 1
ATOM 804 C CA . ASN A 1 111 ? -17.663 23.702 3.753 1.00 54.62 111 ASN A CA 1
ATOM 805 C C . ASN A 1 111 ? -17.615 22.647 2.620 1.00 54.62 111 ASN A C 1
ATOM 807 O O . ASN A 1 111 ? -16.572 22.577 1.958 1.00 54.62 111 ASN A O 1
ATOM 811 N N . PRO A 1 112 ? -18.651 21.811 2.401 1.00 55.09 112 PRO A N 1
ATOM 812 C CA . PRO A 1 112 ? -18.564 20.741 1.417 1.00 55.09 112 PRO A CA 1
ATOM 813 C C . PRO A 1 112 ? -18.168 21.314 0.054 1.00 55.09 112 PRO A C 1
ATO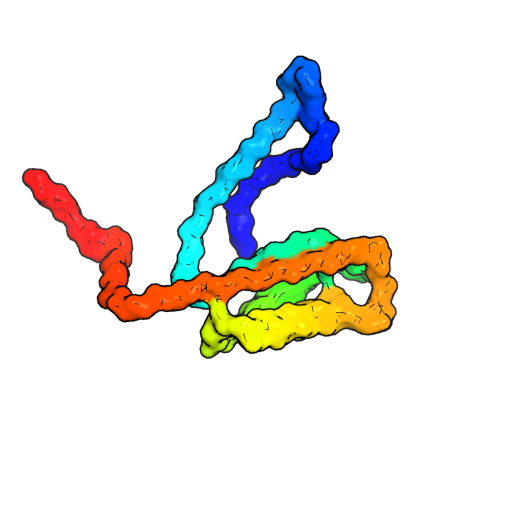M 815 O O . PRO A 1 112 ? -18.781 22.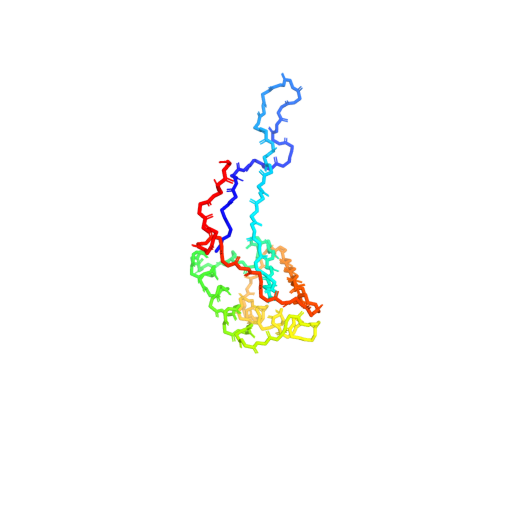264 -0.434 1.00 55.09 112 PRO A O 1
ATOM 818 N N . VAL A 1 113 ? -17.100 20.760 -0.526 1.00 61.06 113 VAL A N 1
ATOM 819 C CA . VAL A 1 113 ? -16.731 21.016 -1.920 1.00 61.06 113 VAL A CA 1
ATOM 820 C C . VAL A 1 113 ? -17.902 20.508 -2.765 1.00 61.06 113 VAL A C 1
ATOM 822 O O . VAL A 1 113 ? -18.259 19.339 -2.598 1.00 61.06 113 VAL A O 1
ATOM 825 N N . PRO A 1 114 ? -18.540 21.346 -3.605 1.00 55.53 114 PRO A N 1
ATOM 826 C CA . PRO A 1 114 ? -19.618 20.877 -4.465 1.00 55.53 114 PRO A CA 1
ATOM 827 C C . PRO A 1 114 ? -19.098 19.757 -5.369 1.00 55.53 114 PRO A C 1
ATOM 829 O O . PRO A 1 114 ? -17.972 19.832 -5.873 1.00 55.53 114 PRO A O 1
ATOM 832 N N . ASP A 1 115 ? -19.905 18.706 -5.529 1.00 62.69 115 ASP A N 1
ATOM 833 C CA . ASP A 1 115 ? -19.606 17.596 -6.431 1.00 62.69 115 ASP A CA 1
ATOM 834 C C . ASP A 1 115 ? -19.354 18.184 -7.830 1.00 62.69 115 ASP A C 1
ATOM 836 O O . ASP A 1 115 ? -20.054 19.098 -8.267 1.00 62.69 115 ASP A O 1
ATOM 840 N N . CYS A 1 116 ? -18.367 17.673 -8.569 1.00 57.56 116 CYS A N 1
ATOM 841 C CA . CYS A 1 116 ? -18.154 18.081 -9.961 1.00 57.56 116 CYS A CA 1
ATOM 842 C C . CYS A 1 116 ? -19.399 17.830 -10.835 1.00 57.56 116 CYS A C 1
ATOM 844 O O . CYS A 1 116 ? -19.498 18.382 -11.928 1.00 57.56 116 CYS A O 1
ATOM 846 N N . ARG A 1 117 ? -20.349 17.014 -10.359 1.00 59.84 117 ARG A N 1
ATOM 847 C CA . ARG A 1 117 ? -21.671 16.807 -10.966 1.00 59.84 117 ARG A CA 1
ATOM 848 C C . ARG A 1 117 ? -22.655 17.965 -10.759 1.00 59.84 117 ARG A C 1
ATOM 850 O O . ARG A 1 117 ? -23.615 18.052 -11.517 1.00 59.84 117 ARG A O 1
ATOM 857 N N . ASP A 1 118 ? -22.402 18.851 -9.798 1.00 60.06 118 ASP A N 1
ATOM 858 C CA . ASP A 1 118 ? -23.255 20.001 -9.469 1.00 60.06 118 ASP A CA 1
ATOM 859 C C . ASP A 1 118 ? -22.822 21.292 -10.188 1.00 60.06 118 ASP A C 1
ATOM 861 O O . ASP A 1 118 ? -23.457 22.339 -10.045 1.00 60.06 118 ASP A O 1
ATOM 865 N N . ALA A 1 119 ? -21.746 21.243 -10.983 1.00 58.94 119 ALA A N 1
ATOM 866 C CA . ALA A 1 119 ? -21.348 22.354 -11.836 1.00 58.94 119 ALA A CA 1
ATOM 867 C C . ALA A 1 119 ? -22.355 22.495 -12.990 1.00 58.94 119 ALA A C 1
ATOM 869 O O . ALA A 1 119 ? -22.247 21.837 -14.025 1.00 58.94 119 ALA A O 1
ATOM 870 N N . GLY A 1 120 ? -23.359 23.355 -12.797 1.00 66.38 120 GLY A N 1
ATOM 871 C CA . GLY A 1 120 ? -24.233 23.808 -13.877 1.00 66.38 120 GLY A CA 1
ATOM 872 C C . GLY A 1 120 ? -23.421 24.384 -15.050 1.00 66.38 120 GLY A C 1
ATOM 873 O O . GLY A 1 120 ? -22.268 24.787 -14.865 1.00 66.38 120 GLY A O 1
ATOM 874 N N . PRO A 1 121 ? -23.989 24.414 -16.268 1.00 55.47 121 PRO A N 1
ATOM 875 C CA . PRO A 1 121 ? -23.262 24.861 -17.448 1.00 55.47 121 PRO A CA 1
ATOM 876 C C . PRO A 1 121 ? -22.742 26.289 -17.249 1.00 55.47 121 PRO A C 1
ATOM 878 O O . PRO A 1 121 ? -23.473 27.183 -16.821 1.00 55.47 121 PRO A O 1
ATOM 881 N N . LEU A 1 122 ? -21.456 26.486 -17.551 1.00 58.69 122 LEU A N 1
ATOM 882 C CA . LEU A 1 122 ? -20.830 27.802 -17.568 1.00 58.69 122 LEU A CA 1
ATOM 883 C C . LEU A 1 122 ? -21.461 28.619 -18.700 1.00 58.69 122 LEU A C 1
ATOM 885 O O . LEU A 1 122 ? -21.200 28.363 -19.875 1.00 58.69 122 LEU A O 1
ATOM 889 N N . ASN A 1 123 ? -22.301 29.583 -18.334 1.00 48.56 123 ASN A N 1
ATOM 890 C CA . ASN A 1 123 ? -22.820 30.575 -19.266 1.00 48.56 123 ASN A CA 1
ATOM 891 C C . ASN A 1 123 ? -21.713 31.607 -19.527 1.00 48.56 123 ASN A C 1
ATOM 893 O O . ASN A 1 123 ? -21.286 32.293 -18.596 1.00 48.56 123 ASN A O 1
ATOM 897 N N . TRP A 1 124 ? -21.243 31.673 -20.772 1.00 56.28 124 TRP A N 1
ATOM 898 C CA . TRP A 1 124 ? -20.503 32.814 -21.316 1.00 56.28 124 TRP A CA 1
ATOM 899 C C . TRP A 1 124 ? -21.483 33.864 -21.840 1.00 56.28 124 TRP A C 1
ATOM 901 O O . TRP A 1 124 ? -22.520 33.467 -22.419 1.00 56.28 124 TRP A O 1
#

InterPro domains:
  IPR001932 PPM-type phosphatase-like domain [PF07228] (3-103)
  IPR036457 PPM-type phosphatase-like domain superfamily [G3DSA:3.60.40.10] (1-103)
  IPR052016 Bacterial Sigma Factor Regulator [PTHR43156] (4-102)

pLDDT: mean 82.62, std 12.47, range [48.56, 95.44]

Foldseek 3Di:
DDDDDDADDPPPADPVGRGDDDDDDDDDDDAQDKDKDKDQLLQDFPPDDSVVSVVQLVVLLCVQSPPHGPDPVSQVVSVVSSCCRSPPPPGDGPDDIDMDMDTGHDPDDDDDDDDPVPPDDDDD

Sequence (124 aa):
MLKTPVGVPLGVNDPCGAGVPFRQATQPVPPGSTLAIYTDGLVERPGTAIEAQIDTLARTLDSALKGIRADQESLDRTADLLIKTLLPATATHDDDVTLLLIGLPMPKGSNPVPDCRDAGPLNW

Secondary structure (DSSP, 8-state):
-------PPTT-S-TTS--PPP--------TT-EEEEE-GGGT--TTS-HHHHHHHHHHHHHHHHTT----HHHHHHHHHHHHHHHS-TTS---S---EEEEEPPPPTT--PPPPGGG------

Nearest PDB structures (foldseek):
  3ke6-assembly3_B-2  TM=7.742E-01  e=3.811E-03  Mycobacterium tuberculosis

Solvent-accessible surface area (backbone atoms only — not comparable to full-atom values): 8233 Å² total; per-residue (Å²): 134,85,89,67,77,89,70,78,66,90,85,71,53,45,94,92,70,61,61,82,74,86,70,88,73,86,76,93,73,66,70,48,40,71,48,79,50,68,40,65,40,55,37,61,42,86,96,53,62,50,67,61,36,51,52,49,50,53,53,49,51,52,67,63,49,64,95,52,70,53,43,70,70,54,47,53,54,40,49,54,49,49,49,55,68,63,53,42,94,87,60,82,73,94,56,74,68,49,80,45,78,45,53,35,65,63,75,87,84,68,74,82,76,76,56,85,86,70,64,68,84,84,83,128

Mean predicted aligned error: 10.06 Å

Radius of gyration: 19.67 Å; Cα contacts (8 Å, |Δi|>4): 116; chains: 1; bounding box: 49×55×42 Å

Organism: NCBI:txid66887